Protein AF-A0A368FLI1-F1 (afdb_monomer_lite)

Sequence (87 aa):
MLFIKTQNSKFYPCYQGGQFIHVEKRVYGVGTVRTRIVCPSCTELCGKLFCAPEKIVTERIGDPTRNKSHSPIFIAISISVLMYHAL

Secondary structure (DSSP, 8-state):
-EEE--TTS--EEE-STT-EEEEEEEETTTEEEEEEEEPPPHHHHH-GGGPPPP----S-EESPP------THHHHHHHHHHHHH--

Structure (mmCIF, N/CA/C/O backbone):
data_AF-A0A368FLI1-F1
#
_entry.id   AF-A0A368FLI1-F1
#
loop_
_atom_site.group_PDB
_atom_site.id
_atom_site.type_symbol
_atom_site.label_atom_id
_atom_site.label_alt_id
_atom_site.label_comp_id
_atom_site.label_asym_id
_atom_site.label_entity_id
_atom_site.label_seq_id
_atom_site.pdbx_PDB_ins_code
_atom_site.Cartn_x
_atom_site.Cartn_y
_atom_site.Cartn_z
_atom_site.occupancy
_atom_site.B_iso_or_equiv
_atom_site.auth_seq_id
_atom_site.auth_comp_id
_atom_site.auth_asym_id
_atom_site.auth_atom_id
_atom_site.pdbx_PDB_model_num
ATOM 1 N N . MET A 1 1 ? -1.407 -1.401 15.286 1.00 80.75 1 MET A N 1
ATOM 2 C CA . MET A 1 1 ? -1.105 -0.599 14.067 1.00 80.75 1 MET A CA 1
ATOM 3 C C . MET A 1 1 ? -0.520 -1.536 13.025 1.00 80.75 1 MET A C 1
ATOM 5 O O . MET A 1 1 ? 0.336 -2.332 13.392 1.00 80.75 1 MET A O 1
ATOM 9 N N . LEU A 1 2 ? -0.992 -1.486 11.776 1.00 92.25 2 LEU A N 1
ATOM 10 C CA . LEU A 1 2 ? -0.574 -2.428 10.737 1.00 92.25 2 LEU A CA 1
ATOM 11 C C . LEU A 1 2 ? 0.596 -1.869 9.920 1.00 92.25 2 LEU A C 1
ATOM 13 O O . LEU A 1 2 ? 0.562 -0.727 9.463 1.00 92.25 2 LEU A O 1
ATOM 17 N N . PHE A 1 3 ? 1.610 -2.702 9.701 1.00 94.50 3 PHE A N 1
ATOM 18 C CA . PHE A 1 3 ? 2.719 -2.415 8.799 1.00 94.50 3 PHE A CA 1
ATOM 19 C C . PHE A 1 3 ? 2.829 -3.528 7.770 1.00 94.50 3 PHE A C 1
ATOM 21 O O . PHE A 1 3 ? 2.758 -4.707 8.114 1.00 94.50 3 PHE A O 1
ATOM 28 N N . ILE A 1 4 ? 3.043 -3.150 6.514 1.00 93.19 4 ILE A N 1
ATOM 29 C CA . ILE A 1 4 ? 3.202 -4.097 5.414 1.00 93.19 4 ILE A CA 1
ATOM 30 C C . ILE A 1 4 ? 4.550 -3.892 4.735 1.00 93.19 4 ILE A C 1
ATOM 32 O O . ILE A 1 4 ? 5.092 -2.788 4.708 1.00 93.19 4 ILE A O 1
ATOM 36 N N . LYS A 1 5 ? 5.099 -4.955 4.156 1.00 92.56 5 LYS A N 1
ATOM 37 C CA . LYS A 1 5 ? 6.262 -4.870 3.274 1.00 92.56 5 LYS A CA 1
ATOM 38 C C . LYS A 1 5 ? 6.110 -5.852 2.131 1.00 92.56 5 LYS A C 1
ATOM 40 O O . LYS A 1 5 ? 5.501 -6.907 2.282 1.00 92.56 5 LYS A O 1
ATOM 45 N N . THR A 1 6 ? 6.716 -5.514 1.006 1.00 87.62 6 THR A N 1
ATOM 46 C CA . THR A 1 6 ? 6.932 -6.467 -0.080 1.00 87.62 6 THR A CA 1
ATOM 47 C C . THR A 1 6 ? 8.294 -7.127 0.089 1.00 87.62 6 THR A C 1
ATOM 49 O O . THR A 1 6 ? 9.120 -6.704 0.904 1.00 87.62 6 THR A O 1
ATOM 52 N N . GLN A 1 7 ? 8.546 -8.187 -0.674 1.00 86.62 7 GLN A N 1
ATOM 53 C CA . GLN A 1 7 ? 9.847 -8.844 -0.655 1.00 86.62 7 GLN A CA 1
ATOM 54 C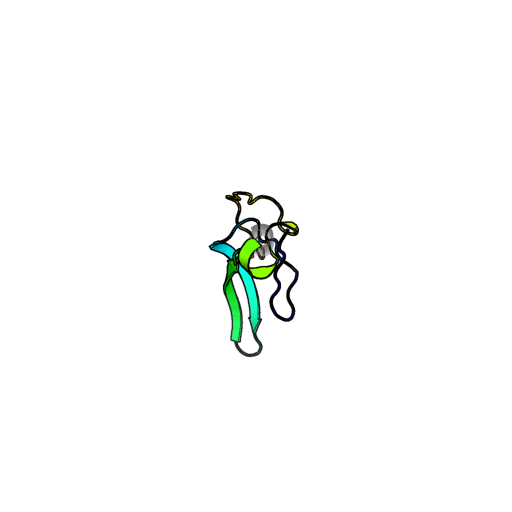 C . GLN A 1 7 ? 10.956 -7.839 -1.003 1.00 86.62 7 GLN A C 1
ATOM 56 O O . GLN A 1 7 ? 10.911 -7.202 -2.063 1.00 86.62 7 GLN A O 1
ATOM 61 N N . ASN A 1 8 ? 11.958 -7.761 -0.125 1.00 84.75 8 ASN A N 1
ATOM 62 C CA . ASN A 1 8 ? 13.122 -6.880 -0.229 1.00 84.75 8 ASN A CA 1
ATOM 63 C C . ASN A 1 8 ? 12.780 -5.377 -0.245 1.00 84.75 8 ASN A C 1
ATOM 65 O O . ASN A 1 8 ? 13.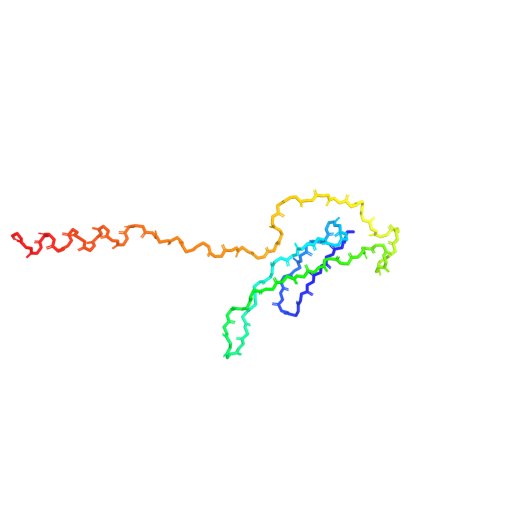485 -4.595 -0.878 1.00 84.75 8 ASN A O 1
ATOM 69 N N . SER A 1 9 ? 11.714 -4.963 0.450 1.00 86.12 9 SER A N 1
ATOM 70 C CA . SER A 1 9 ? 11.410 -3.549 0.710 1.00 86.12 9 SER A CA 1
ATOM 71 C C . SER A 1 9 ? 11.453 -3.223 2.204 1.00 86.12 9 SER A C 1
ATOM 73 O O . SER A 1 9 ? 11.439 -4.110 3.061 1.00 86.12 9 SER A O 1
ATOM 75 N N . LYS A 1 10 ? 11.436 -1.926 2.520 1.00 91.75 10 LYS A N 1
ATOM 76 C CA . LYS A 1 10 ? 11.146 -1.444 3.876 1.00 91.75 10 LYS A CA 1
ATOM 77 C C . LYS A 1 10 ? 9.693 -1.746 4.267 1.00 91.75 10 LYS A C 1
ATOM 79 O O . LYS A 1 10 ? 8.872 -2.099 3.416 1.00 91.75 10 LYS A O 1
ATOM 84 N N . PHE A 1 11 ? 9.396 -1.600 5.555 1.00 95.31 11 PHE A N 1
ATOM 85 C CA . PHE A 1 11 ? 8.025 -1.587 6.054 1.00 95.31 11 PHE A CA 1
ATOM 86 C C . PHE A 1 11 ? 7.366 -0.234 5.779 1.00 95.31 11 PHE A C 1
ATOM 88 O O . PHE A 1 11 ? 7.992 0.816 5.924 1.00 95.31 11 PHE A O 1
ATOM 95 N N . TYR A 1 12 ? 6.092 -0.276 5.409 1.00 95.31 12 TYR A N 1
ATOM 96 C CA . TYR A 1 12 ? 5.246 0.883 5.168 1.00 95.31 12 TYR A CA 1
ATOM 97 C C . TYR A 1 12 ? 4.053 0.849 6.131 1.00 95.31 12 TYR A C 1
ATOM 99 O O . TYR A 1 12 ? 3.491 -0.228 6.361 1.00 95.31 12 TYR A O 1
ATOM 107 N N . PRO A 1 13 ? 3.655 1.999 6.697 1.00 95.00 13 PRO A N 1
ATOM 108 C CA . PRO A 1 13 ? 2.509 2.069 7.592 1.00 95.00 13 PRO A CA 1
ATOM 109 C C . PRO A 1 13 ? 1.187 2.007 6.814 1.00 95.00 13 PRO A C 1
ATOM 111 O O . PRO A 1 13 ? 0.996 2.726 5.828 1.00 95.00 13 PRO A O 1
ATOM 114 N N . CYS A 1 14 ? 0.255 1.196 7.312 1.00 94.94 14 CYS A N 1
ATOM 115 C CA . CYS A 1 14 ? -1.151 1.222 6.925 1.00 94.94 14 CYS A CA 1
ATOM 116 C C . CYS A 1 14 ? -1.964 1.876 8.044 1.00 94.94 14 CYS A C 1
ATOM 118 O O . CYS A 1 14 ? -2.108 1.312 9.131 1.00 94.94 14 CYS A O 1
ATOM 120 N N . TYR A 1 15 ? -2.470 3.078 7.775 1.00 94.69 15 TYR A N 1
ATOM 121 C CA . TYR A 1 15 ? -3.253 3.868 8.721 1.00 94.69 15 TYR A CA 1
ATOM 122 C C . TYR A 1 15 ? -4.748 3.556 8.657 1.00 94.69 15 TYR A C 1
ATOM 124 O O . TYR A 1 15 ? -5.430 3.717 9.663 1.00 94.69 15 TYR A O 1
ATOM 132 N N . GLN A 1 16 ? -5.246 3.104 7.506 1.00 94.00 16 GLN A N 1
ATOM 133 C CA . GLN A 1 16 ? -6.641 2.705 7.306 1.00 94.00 16 GLN A CA 1
ATOM 134 C C . GLN A 1 16 ? -6.769 1.696 6.159 1.00 94.00 16 GLN A C 1
ATOM 136 O O . GLN A 1 16 ? -5.901 1.638 5.274 1.00 94.00 16 GLN A O 1
ATOM 141 N N .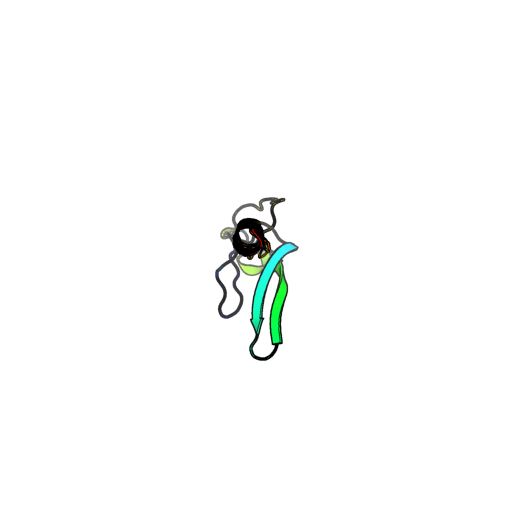 GLY A 1 17 ? -7.856 0.921 6.162 1.00 94.25 17 GLY A N 1
ATOM 142 C CA . GLY A 1 17 ? -8.207 0.059 5.032 1.00 94.25 17 GLY A CA 1
ATOM 143 C C . GLY A 1 17 ? -8.371 0.859 3.732 1.00 94.25 17 GLY A C 1
ATOM 144 O O . GLY A 1 17 ? -8.833 1.998 3.734 1.00 94.25 17 GLY A O 1
ATOM 145 N N . GLY A 1 18 ? -7.937 0.292 2.605 1.00 94.12 18 GLY A N 1
ATOM 146 C CA . GLY A 1 18 ? -8.038 0.926 1.285 1.00 94.12 18 GLY A CA 1
ATOM 147 C C . GLY A 1 18 ? -6.985 2.003 0.985 1.00 94.12 18 GLY A C 1
ATOM 148 O O . GLY A 1 18 ? -6.893 2.456 -0.154 1.00 94.12 18 GLY A O 1
ATOM 149 N N . GLN A 1 19 ? -6.152 2.399 1.955 1.00 94.75 19 GLN A N 1
ATOM 150 C CA . GLN A 1 19 ? -5.060 3.355 1.729 1.00 94.75 19 GLN A CA 1
ATOM 151 C C . GLN A 1 19 ? -4.087 2.851 0.649 1.00 94.75 19 GLN A C 1
ATOM 153 O O . GLN A 1 19 ? -3.629 1.710 0.696 1.00 94.75 19 GLN A O 1
ATOM 158 N N . PHE A 1 20 ? -3.692 3.725 -0.281 1.00 95.56 20 PHE A N 1
ATOM 159 C CA . PHE A 1 20 ? -2.655 3.410 -1.264 1.00 95.56 20 PHE A CA 1
ATOM 160 C C . PHE A 1 20 ? -1.246 3.695 -0.735 1.00 95.56 20 PHE A C 1
ATOM 162 O O . PHE A 1 20 ? -0.941 4.804 -0.294 1.00 95.56 20 PHE A O 1
ATOM 169 N N . ILE A 1 21 ? -0.355 2.716 -0.877 1.00 95.50 21 ILE A N 1
ATOM 170 C CA . ILE A 1 21 ? 1.087 2.866 -0.658 1.00 95.50 21 ILE A CA 1
ATOM 171 C C . ILE A 1 21 ? 1.790 2.778 -2.009 1.00 95.50 21 ILE A C 1
ATOM 173 O O . ILE A 1 21 ? 1.658 1.788 -2.726 1.00 95.50 21 ILE A O 1
ATOM 177 N N . HIS A 1 22 ? 2.553 3.807 -2.359 1.00 94.88 22 HIS A N 1
ATOM 178 C CA . HIS A 1 22 ? 3.281 3.873 -3.622 1.00 94.88 22 HIS A CA 1
ATOM 179 C C . HIS A 1 22 ? 4.665 3.246 -3.472 1.00 94.88 22 HIS A C 1
ATOM 181 O O . HIS A 1 22 ? 5.468 3.733 -2.686 1.00 94.88 22 HIS A O 1
ATOM 187 N N . VAL A 1 23 ? 4.973 2.199 -4.231 1.00 93.31 23 VAL A N 1
ATOM 188 C CA . VAL A 1 23 ? 6.251 1.483 -4.113 1.00 93.31 23 VAL A CA 1
ATOM 189 C C . VAL A 1 23 ? 6.998 1.519 -5.439 1.00 93.31 23 VAL A C 1
ATOM 191 O O . VAL A 1 23 ? 6.406 1.325 -6.506 1.00 93.31 23 VAL A O 1
ATOM 194 N N . GLU A 1 24 ? 8.303 1.760 -5.371 1.00 91.94 24 GLU A N 1
ATOM 195 C CA . GLU A 1 24 ? 9.222 1.627 -6.495 1.00 91.94 24 GLU A CA 1
ATOM 196 C C . GLU A 1 24 ? 10.122 0.406 -6.270 1.00 91.94 24 GLU A C 1
ATOM 198 O O . GLU A 1 24 ? 10.827 0.306 -5.266 1.00 91.94 24 GLU A O 1
ATOM 203 N N . LYS A 1 25 ? 10.131 -0.534 -7.219 1.00 88.88 25 LYS A N 1
ATOM 204 C CA . LYS A 1 25 ? 10.990 -1.723 -7.150 1.00 88.88 25 LYS A CA 1
ATOM 205 C C . LYS A 1 25 ? 11.868 -1.823 -8.384 1.00 88.88 25 LYS A C 1
ATOM 207 O O . LYS A 1 25 ? 11.400 -1.674 -9.510 1.00 88.88 25 LYS A O 1
ATOM 212 N N . ARG A 1 26 ? 13.152 -2.113 -8.173 1.00 88.56 26 ARG A N 1
ATOM 213 C CA . ARG A 1 26 ? 14.064 -2.486 -9.257 1.00 88.56 26 ARG A CA 1
ATOM 214 C C . ARG A 1 26 ? 13.883 -3.964 -9.566 1.00 88.56 26 ARG A C 1
ATOM 216 O O . ARG A 1 26 ? 14.119 -4.809 -8.707 1.00 88.56 26 ARG A O 1
ATOM 223 N N . VAL A 1 27 ? 13.449 -4.249 -10.784 1.00 89.19 27 VAL A N 1
ATOM 224 C CA . VAL A 1 27 ? 13.277 -5.602 -11.307 1.00 89.19 27 VAL A CA 1
ATOM 225 C C . VAL A 1 27 ? 14.399 -5.858 -12.307 1.00 89.19 27 VAL A C 1
ATOM 227 O O . VAL A 1 27 ? 14.612 -5.070 -13.232 1.00 89.19 27 VAL A O 1
ATOM 230 N N . TYR A 1 28 ? 15.150 -6.938 -12.087 1.00 91.00 28 TYR A N 1
ATOM 231 C CA . TYR A 1 28 ? 16.265 -7.320 -12.949 1.00 91.00 28 TYR A CA 1
ATOM 232 C C . TYR A 1 28 ? 15.785 -7.529 -14.393 1.00 91.00 28 TYR A C 1
ATOM 234 O O . TYR A 1 28 ? 14.735 -8.124 -14.612 1.00 91.00 28 TYR A O 1
ATOM 242 N N . GLY A 1 29 ? 16.521 -6.985 -15.365 1.00 94.12 29 GLY A N 1
ATOM 243 C CA . GLY A 1 29 ? 16.166 -7.040 -16.790 1.00 94.12 29 GLY A CA 1
ATOM 244 C C . GLY A 1 29 ? 15.018 -6.119 -17.234 1.00 94.12 29 GLY A C 1
ATOM 245 O O . GLY A 1 29 ? 14.820 -5.958 -18.430 1.00 94.12 29 GLY A O 1
ATOM 246 N N . VAL A 1 30 ? 14.291 -5.481 -16.307 1.00 92.19 30 VAL A N 1
ATOM 247 C CA . VAL A 1 30 ? 13.142 -4.604 -16.625 1.00 92.19 30 VAL A CA 1
ATOM 248 C C . VAL A 1 30 ? 13.426 -3.142 -16.279 1.00 92.19 30 VAL A C 1
ATOM 250 O O . VAL A 1 30 ? 13.069 -2.238 -17.028 1.00 92.19 30 VAL A O 1
ATOM 253 N N . GLY A 1 31 ? 14.077 -2.884 -15.143 1.00 90.19 31 GLY A N 1
ATOM 254 C CA . GLY A 1 31 ? 14.328 -1.532 -14.645 1.00 90.19 31 GLY A CA 1
ATOM 255 C C . GLY A 1 31 ? 13.471 -1.184 -13.428 1.00 90.19 31 GLY A C 1
ATOM 256 O O . GLY A 1 31 ? 13.213 -2.030 -12.574 1.00 90.19 31 GLY A O 1
ATOM 257 N N . THR A 1 32 ? 13.090 0.089 -13.288 1.00 90.69 32 THR A N 1
ATOM 258 C CA . THR A 1 32 ? 12.319 0.561 -12.122 1.00 90.69 32 THR A CA 1
ATOM 259 C C . THR A 1 32 ? 10.826 0.478 -12.409 1.00 90.69 32 THR A C 1
ATOM 261 O O . THR A 1 32 ? 10.318 1.198 -13.265 1.00 90.69 32 THR A O 1
ATOM 264 N N . VAL A 1 33 ? 10.121 -0.371 -11.664 1.00 90.25 33 VAL A N 1
ATOM 265 C CA . VAL A 1 33 ? 8.668 -0.538 -11.739 1.00 90.25 33 VAL A CA 1
ATOM 266 C C . VAL A 1 33 ? 8.014 0.260 -10.619 1.00 90.25 33 VAL A C 1
ATOM 268 O O . VAL A 1 33 ? 8.427 0.177 -9.461 1.00 90.25 33 VAL A O 1
ATOM 271 N N . ARG A 1 34 ? 6.974 1.020 -10.967 1.00 92.19 34 ARG A N 1
ATOM 272 C CA . ARG A 1 34 ? 6.136 1.760 -10.019 1.00 92.19 34 ARG A CA 1
ATOM 273 C C . ARG A 1 34 ? 4.831 1.013 -9.829 1.00 92.19 34 ARG A C 1
ATOM 275 O O . ARG A 1 34 ? 4.133 0.751 -10.802 1.00 92.19 34 ARG A O 1
ATOM 282 N N . THR A 1 35 ? 4.497 0.703 -8.587 1.00 92.00 35 THR A N 1
ATOM 283 C CA . THR A 1 35 ? 3.259 0.004 -8.245 1.00 92.00 35 THR A CA 1
ATOM 284 C C . THR A 1 35 ? 2.577 0.651 -7.045 1.00 92.00 35 THR A C 1
ATOM 286 O O . THR A 1 35 ? 3.147 1.512 -6.366 1.00 92.00 35 THR A O 1
ATOM 289 N N . ARG A 1 36 ? 1.329 0.259 -6.801 1.00 94.19 36 ARG A N 1
ATOM 290 C CA . ARG A 1 36 ? 0.560 0.649 -5.623 1.00 94.19 36 ARG A CA 1
ATOM 291 C C . ARG A 1 36 ? 0.128 -0.600 -4.879 1.00 94.19 36 ARG A C 1
ATOM 293 O O . ARG A 1 36 ? -0.365 -1.545 -5.485 1.00 94.19 36 ARG A O 1
ATOM 300 N N . ILE A 1 37 ? 0.288 -0.571 -3.567 1.00 94.81 37 ILE A N 1
ATOM 301 C CA . ILE A 1 37 ? -0.284 -1.563 -2.665 1.00 94.81 37 ILE A CA 1
ATOM 302 C C . ILE A 1 37 ? -1.529 -0.949 -2.043 1.00 94.81 37 ILE A C 1
ATOM 304 O O . ILE A 1 37 ? -1.516 0.226 -1.676 1.00 94.81 37 ILE A O 1
ATOM 308 N N . VAL A 1 38 ? -2.587 -1.742 -1.927 1.00 95.69 38 VAL A N 1
ATOM 309 C CA . VAL A 1 38 ? -3.796 -1.365 -1.196 1.00 95.69 38 VAL A CA 1
ATOM 310 C C . VAL A 1 38 ? -3.681 -1.922 0.216 1.00 95.69 38 VAL A C 1
ATOM 312 O O . VAL A 1 38 ? -3.490 -3.126 0.388 1.00 95.69 38 VAL A O 1
ATOM 315 N N . CYS A 1 39 ? -3.754 -1.054 1.222 1.00 94.94 39 CYS A N 1
ATOM 316 C CA . CYS A 1 39 ? -3.748 -1.476 2.615 1.00 94.94 39 CYS A CA 1
ATOM 317 C C . CYS A 1 39 ? -4.994 -2.319 2.918 1.00 94.94 39 CYS A C 1
ATOM 319 O O . CYS A 1 39 ? -6.110 -1.873 2.638 1.00 94.94 39 CYS A O 1
ATOM 321 N N . PRO A 1 40 ? -4.829 -3.512 3.507 1.00 94.94 40 PRO A N 1
ATOM 322 C CA . PRO A 1 40 ? -5.956 -4.319 3.952 1.00 94.94 40 PRO A CA 1
ATOM 323 C C . PRO A 1 40 ? -6.552 -3.755 5.249 1.00 94.94 40 PRO A C 1
ATOM 325 O O . PRO A 1 40 ? -5.943 -2.915 5.921 1.00 94.94 40 PRO A O 1
ATOM 328 N N . SER A 1 41 ? -7.728 -4.251 5.632 1.00 94.00 41 SER A N 1
ATOM 329 C CA . SER A 1 41 ? -8.300 -3.971 6.949 1.00 94.00 41 SER A CA 1
ATOM 330 C C . SER A 1 41 ? -7.426 -4.583 8.047 1.00 94.00 41 SER A C 1
ATOM 332 O O . SER A 1 41 ? -7.194 -5.793 8.080 1.00 94.00 41 SER A O 1
ATOM 334 N N . CYS A 1 42 ? -6.953 -3.753 8.984 1.00 94.56 42 CYS A N 1
ATOM 335 C CA . CYS A 1 42 ? -6.212 -4.244 10.150 1.00 94.56 42 CYS A CA 1
ATOM 336 C C . CYS A 1 42 ? -7.075 -5.200 10.981 1.00 94.56 42 CYS A C 1
ATOM 338 O O . CYS A 1 42 ? -6.588 -6.227 11.449 1.00 94.56 42 CYS A O 1
ATOM 340 N N . THR A 1 43 ? -8.360 -4.876 11.145 1.00 94.06 43 THR A N 1
ATOM 341 C CA . THR A 1 43 ? -9.266 -5.643 12.007 1.00 94.06 43 THR A CA 1
ATOM 342 C C . THR A 1 43 ? -9.523 -7.039 11.447 1.00 94.06 43 THR A C 1
ATOM 344 O O . THR A 1 43 ? -9.611 -7.982 12.226 1.00 94.06 43 THR A O 1
ATOM 347 N N . GLU A 1 44 ? -9.578 -7.187 10.122 1.00 93.12 44 GLU A N 1
ATOM 348 C CA . GLU A 1 44 ? -9.732 -8.493 9.468 1.00 93.12 44 GLU A CA 1
ATOM 349 C C . GLU A 1 44 ? -8.482 -9.370 9.611 1.00 93.12 44 GLU A C 1
ATOM 351 O O . GLU A 1 44 ? -8.604 -10.577 9.793 1.00 93.12 44 GLU A O 1
ATOM 356 N N . LEU A 1 45 ? -7.281 -8.780 9.560 1.00 93.25 45 LEU A N 1
ATOM 357 C CA . LEU A 1 45 ? -6.025 -9.539 9.608 1.00 93.25 45 LEU A CA 1
ATOM 358 C C . LEU A 1 45 ? -5.517 -9.824 11.022 1.00 93.25 45 LEU A C 1
ATOM 360 O O . LEU A 1 45 ? -4.981 -10.896 11.285 1.00 93.25 45 LEU A O 1
ATOM 364 N N . CYS A 1 46 ? -5.611 -8.841 11.913 1.00 91.69 46 CYS A N 1
ATOM 365 C CA . CYS A 1 46 ? -4.997 -8.891 13.239 1.00 91.69 46 CYS A CA 1
ATOM 366 C C . CYS A 1 46 ? -6.028 -8.958 14.369 1.00 91.69 46 CYS A C 1
ATOM 368 O O . CYS A 1 46 ? -5.655 -9.240 15.502 1.00 91.69 46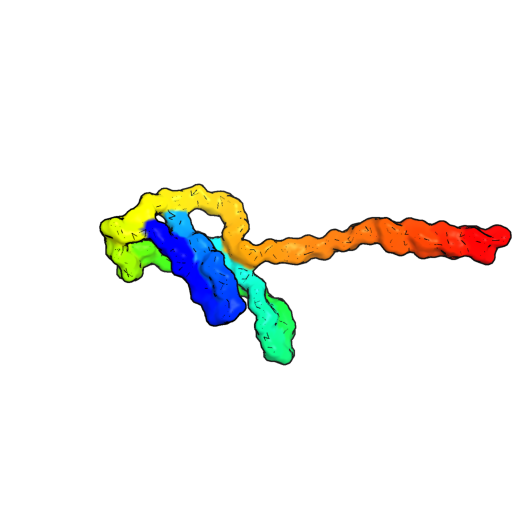 CYS A O 1
ATOM 370 N N . GLY A 1 47 ? -7.308 -8.694 14.089 1.00 91.75 47 GLY A N 1
ATOM 371 C CA . GLY A 1 47 ? -8.350 -8.572 15.104 1.00 91.75 47 GLY A CA 1
ATOM 372 C C . GLY A 1 47 ? -8.386 -7.192 15.772 1.00 91.75 47 GLY A C 1
ATOM 373 O O . GLY A 1 47 ? -7.377 -6.500 15.921 1.00 91.75 47 GLY A O 1
ATOM 374 N N . LYS A 1 48 ? -9.583 -6.791 16.218 1.00 91.44 48 LYS A N 1
ATOM 375 C CA . LYS A 1 48 ? -9.868 -5.431 16.716 1.00 91.44 48 LYS A CA 1
ATOM 376 C C . LYS A 1 48 ? -8.989 -5.007 17.901 1.00 91.44 48 LYS A C 1
ATOM 378 O O . LYS A 1 48 ? -8.614 -3.844 17.983 1.00 91.44 48 LYS A O 1
ATOM 383 N N . LEU A 1 49 ? -8.638 -5.939 18.791 1.00 93.25 49 LEU A N 1
ATOM 384 C CA . LEU A 1 49 ? -7.852 -5.668 20.006 1.00 93.25 49 LEU A CA 1
ATOM 385 C C . LEU A 1 49 ? -6.396 -5.261 19.725 1.00 93.25 49 LEU A C 1
ATOM 387 O O . LEU A 1 49 ? -5.776 -4.606 20.557 1.00 93.25 49 LEU A O 1
ATOM 391 N N . PHE A 1 50 ? -5.855 -5.624 18.560 1.00 90.75 50 PHE A N 1
ATOM 392 C CA . PHE A 1 50 ? -4.458 -5.365 18.188 1.00 90.75 50 PHE A CA 1
ATOM 393 C C . PHE A 1 50 ? -4.313 -4.199 17.195 1.00 90.75 50 PHE A C 1
ATOM 395 O O . PHE A 1 50 ? -3.204 -3.808 16.797 1.00 90.75 50 PHE A O 1
ATOM 402 N N . CYS A 1 51 ? -5.437 -3.611 16.791 1.00 91.12 51 CYS A N 1
ATOM 403 C CA . CYS A 1 51 ? -5.474 -2.509 15.850 1.00 91.12 51 CYS A CA 1
ATOM 404 C C . CYS A 1 51 ? -5.532 -1.170 16.573 1.00 91.12 51 CYS A C 1
ATOM 406 O O . CYS A 1 51 ? -6.277 -0.972 17.526 1.00 91.12 51 CYS A O 1
ATOM 408 N N . ALA A 1 52 ? -4.720 -0.234 16.082 1.00 90.94 52 ALA A N 1
ATOM 409 C CA . ALA A 1 52 ? -4.881 1.160 16.461 1.00 90.94 52 ALA A CA 1
ATOM 410 C C . ALA A 1 52 ? -6.096 1.727 15.703 1.00 90.94 52 ALA A C 1
ATOM 412 O O . ALA A 1 52 ? -6.429 1.184 14.643 1.00 90.94 52 ALA A O 1
ATOM 413 N N . PRO A 1 53 ? -6.729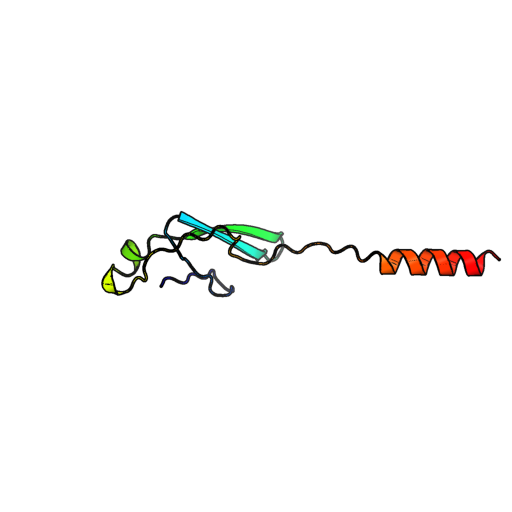 2.801 16.201 1.00 91.00 53 PRO A N 1
ATOM 414 C CA . PRO A 1 53 ? -7.771 3.505 15.463 1.00 91.00 53 PRO A CA 1
ATOM 415 C C . PRO A 1 53 ? -7.294 3.913 14.068 1.00 91.00 53 PRO A C 1
ATOM 417 O O . PRO A 1 53 ? -6.124 4.265 13.886 1.00 91.00 53 PRO A O 1
ATOM 420 N N . GLU A 1 54 ? -8.203 3.870 13.095 1.00 91.06 54 GLU A N 1
ATOM 421 C CA . GLU A 1 54 ? -7.887 4.304 11.739 1.00 91.06 54 GLU A CA 1
ATOM 422 C C . GLU A 1 54 ? -7.570 5.801 11.704 1.00 91.06 54 GLU A C 1
ATOM 424 O O . GLU A 1 54 ? -8.183 6.607 12.408 1.00 91.06 54 GLU A O 1
ATOM 429 N N . LYS A 1 55 ? -6.595 6.174 10.873 1.00 91.88 55 LYS A N 1
ATOM 430 C CA . LYS A 1 55 ? -6.191 7.566 10.668 1.00 91.88 55 LYS A CA 1
ATOM 431 C C . LYS A 1 55 ? -6.257 7.910 9.186 1.00 91.88 55 LYS A C 1
ATOM 433 O O . LYS A 1 55 ? -5.578 7.294 8.366 1.00 91.88 55 LYS A O 1
ATOM 438 N N . ILE A 1 56 ? -7.007 8.960 8.864 1.00 88.56 56 ILE A N 1
ATOM 439 C CA . ILE A 1 56 ? -7.047 9.515 7.512 1.00 88.56 56 ILE A CA 1
ATOM 440 C C . ILE A 1 56 ? -5.745 10.278 7.272 1.00 88.56 56 ILE A C 1
ATOM 442 O O . ILE A 1 56 ? -5.390 11.188 8.025 1.00 88.56 56 ILE A O 1
ATOM 446 N N . VAL A 1 57 ? -5.030 9.900 6.216 1.00 90.31 57 VAL A N 1
ATOM 447 C CA . VAL A 1 57 ? -3.810 10.576 5.773 1.00 90.31 57 VAL A CA 1
ATOM 448 C C . VAL A 1 57 ? -4.005 11.034 4.337 1.00 90.31 57 VAL A C 1
ATOM 450 O O . VAL A 1 57 ? -4.306 10.230 3.458 1.00 90.31 57 VAL A O 1
ATOM 453 N N . THR A 1 58 ? -3.854 12.336 4.109 1.00 89.12 58 THR A N 1
ATOM 454 C CA . THR A 1 58 ? -3.959 12.964 2.783 1.00 89.12 58 THR A CA 1
ATOM 455 C C . THR A 1 58 ? -2.630 12.953 2.031 1.00 89.12 58 THR A C 1
ATOM 457 O O . THR A 1 58 ? -2.602 13.055 0.806 1.00 89.12 58 THR A O 1
ATOM 460 N N . GLU A 1 59 ? -1.521 12.810 2.755 1.00 91.06 59 GLU A N 1
ATOM 461 C CA . GLU A 1 59 ? -0.182 12.745 2.185 1.00 91.06 59 GLU A CA 1
ATOM 462 C C . GLU A 1 59 ? 0.070 11.430 1.439 1.00 91.06 59 GLU A C 1
ATOM 464 O O . GLU A 1 59 ? -0.431 10.356 1.784 1.00 91.06 59 GLU A O 1
ATOM 469 N N . ARG A 1 60 ? 0.922 11.503 0.411 1.00 91.81 60 ARG A N 1
ATOM 470 C CA . ARG A 1 60 ? 1.354 10.328 -0.345 1.00 91.81 60 ARG A CA 1
ATOM 471 C C . ARG A 1 60 ? 2.267 9.457 0.518 1.00 91.81 60 ARG A C 1
ATOM 473 O O . ARG A 1 60 ? 3.428 9.790 0.732 1.00 91.81 60 ARG A O 1
ATOM 480 N N . ILE A 1 61 ? 1.780 8.282 0.903 1.00 94.31 61 ILE A N 1
ATOM 481 C CA . ILE A 1 61 ? 2.591 7.267 1.582 1.00 94.31 61 ILE A CA 1
ATOM 482 C C . ILE A 1 61 ? 3.312 6.390 0.559 1.00 94.31 61 ILE A C 1
ATOM 484 O O . ILE A 1 61 ? 2.719 5.963 -0.440 1.00 94.31 61 ILE A O 1
ATOM 488 N N . GLY A 1 62 ? 4.593 6.106 0.806 1.00 93.44 62 GLY A N 1
ATOM 489 C CA . GLY A 1 62 ? 5.379 5.225 -0.047 1.00 93.44 62 GLY A CA 1
ATOM 490 C C . GLY A 1 62 ? 6.837 5.631 -0.225 1.00 93.44 62 GLY A C 1
ATOM 491 O O . GLY A 1 62 ? 7.444 6.288 0.621 1.00 93.44 62 GLY A O 1
ATOM 492 N N . ASP A 1 63 ? 7.407 5.196 -1.339 1.00 92.88 63 ASP A N 1
ATOM 493 C CA . ASP A 1 63 ? 8.725 5.608 -1.788 1.00 92.88 63 ASP A CA 1
ATOM 494 C C . ASP A 1 63 ? 8.688 7.025 -2.370 1.00 92.88 63 ASP A C 1
ATOM 496 O O . ASP A 1 63 ? 7.700 7.415 -3.011 1.00 92.88 63 ASP A O 1
ATOM 500 N N . PRO A 1 64 ? 9.754 7.814 -2.142 1.00 86.50 64 PRO A N 1
ATOM 501 C CA . PRO A 1 64 ? 9.837 9.162 -2.671 1.00 86.50 64 PRO A CA 1
ATOM 502 C C . PRO A 1 64 ? 9.823 9.112 -4.196 1.00 86.50 64 PRO A C 1
ATOM 504 O O . PRO A 1 64 ? 10.562 8.347 -4.817 1.00 86.50 64 PRO A O 1
ATOM 507 N N . THR A 1 65 ? 9.016 9.966 -4.823 1.00 80.38 65 THR A N 1
ATOM 508 C CA . THR A 1 65 ? 9.135 10.177 -6.263 1.00 80.38 65 THR A CA 1
ATOM 509 C C . THR A 1 65 ? 10.470 10.853 -6.523 1.00 80.38 65 THR A C 1
ATOM 511 O O . THR A 1 65 ? 10.727 11.942 -6.011 1.00 80.38 65 THR A O 1
ATOM 514 N N . ARG A 1 66 ? 11.340 10.214 -7.309 1.00 69.31 66 ARG A N 1
ATOM 515 C CA . ARG A 1 66 ? 12.595 10.830 -7.743 1.00 69.31 66 ARG A CA 1
ATOM 516 C C . ARG A 1 66 ? 12.264 12.076 -8.569 1.00 69.31 66 ARG A C 1
ATOM 518 O O . ARG A 1 66 ? 11.994 11.972 -9.764 1.00 69.31 66 ARG A O 1
ATOM 525 N N . ASN A 1 67 ? 12.274 13.246 -7.938 1.00 58.41 67 ASN A N 1
ATOM 526 C CA . ASN A 1 67 ? 12.262 14.514 -8.648 1.00 58.41 67 ASN A CA 1
ATOM 527 C C . ASN A 1 67 ? 13.590 14.570 -9.410 1.00 58.41 67 ASN A C 1
ATOM 529 O O . ASN A 1 67 ? 14.657 14.572 -8.792 1.00 58.41 67 ASN A O 1
ATOM 533 N N . LYS A 1 68 ? 13.556 14.546 -10.748 1.00 51.25 68 LYS A N 1
ATOM 534 C CA . LYS A 1 68 ? 14.728 14.932 -11.538 1.00 51.25 68 LYS A CA 1
ATOM 535 C C . LYS A 1 68 ? 14.948 16.418 -11.270 1.00 51.25 68 LYS A C 1
ATOM 537 O O . LYS A 1 68 ? 14.402 17.260 -11.972 1.00 51.25 68 LYS A O 1
ATOM 542 N N . SER A 1 69 ? 15.695 16.738 -10.219 1.00 49.19 69 SER A N 1
ATOM 543 C CA . SER A 1 69 ? 16.248 18.073 -10.056 1.00 49.19 69 SER A CA 1
ATOM 544 C C . SER A 1 69 ? 17.297 18.224 -11.150 1.00 49.19 69 SER A C 1
ATOM 546 O O . SER A 1 69 ? 18.424 17.745 -11.020 1.00 49.19 69 SER A O 1
ATOM 548 N N . HIS A 1 70 ? 16.895 18.785 -12.290 1.00 53.56 70 HIS A N 1
ATOM 549 C CA . HIS A 1 70 ? 17.849 19.346 -13.231 1.00 53.56 70 HIS A CA 1
ATOM 550 C C . HIS A 1 70 ? 18.482 20.531 -12.505 1.00 53.56 70 HIS A C 1
ATOM 552 O O . HIS A 1 70 ? 17.904 21.611 -12.471 1.00 53.56 70 HIS A O 1
ATOM 558 N N . SER A 1 71 ? 19.618 20.307 -11.839 1.00 50.28 71 SER A N 1
ATOM 559 C CA . SER A 1 71 ? 20.371 21.401 -11.234 1.00 50.28 71 SER A CA 1
ATOM 560 C C . SER A 1 71 ? 20.840 22.327 -12.364 1.00 50.28 71 SER A C 1
ATOM 562 O O . SER A 1 71 ? 21.625 21.879 -13.206 1.00 50.28 71 SER A O 1
ATOM 564 N N . PRO A 1 72 ? 20.390 23.596 -12.417 1.00 55.34 72 PRO A N 1
ATOM 565 C CA . PRO A 1 72 ? 20.788 24.534 -13.470 1.00 55.34 72 PR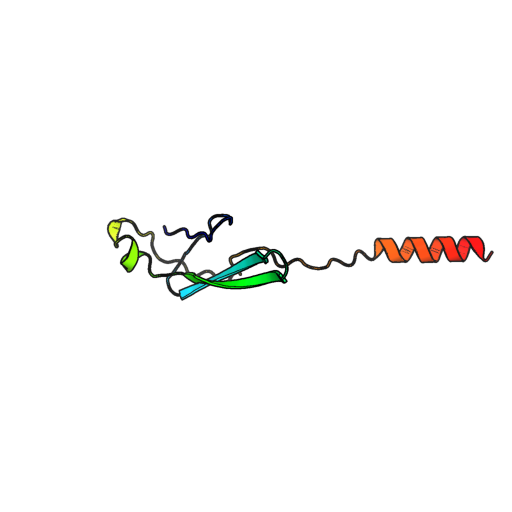O A CA 1
ATOM 566 C C . PRO A 1 72 ? 22.279 24.908 -13.393 1.00 55.34 72 PRO A C 1
ATOM 568 O O . PRO A 1 72 ? 22.818 25.505 -14.321 1.00 55.34 72 PRO A O 1
ATOM 571 N N . ILE A 1 73 ? 22.968 24.515 -12.315 1.00 56.59 73 ILE A N 1
ATOM 572 C CA . ILE A 1 73 ? 24.374 24.841 -12.050 1.00 56.59 73 ILE A CA 1
ATOM 573 C C . ILE A 1 73 ? 25.302 24.275 -13.139 1.00 56.59 73 ILE A C 1
ATOM 575 O O . ILE A 1 73 ? 26.264 24.932 -13.526 1.00 56.59 73 ILE A O 1
ATOM 579 N N . PHE A 1 74 ? 24.995 23.101 -13.702 1.00 53.69 74 PHE A N 1
ATOM 580 C CA . PHE A 1 74 ? 25.842 22.489 -14.737 1.00 53.69 74 PHE A CA 1
ATOM 581 C C . PHE A 1 74 ? 25.759 23.192 -16.103 1.00 53.69 74 PHE A C 1
ATOM 583 O O . PHE A 1 74 ? 26.709 23.124 -16.884 1.00 53.69 74 PHE A O 1
ATOM 590 N N . ILE A 1 75 ? 24.657 23.897 -16.388 1.00 56.56 75 ILE A N 1
ATOM 591 C CA . ILE A 1 75 ? 24.473 24.634 -17.650 1.00 56.56 75 ILE A CA 1
ATOM 592 C C . ILE A 1 75 ? 25.232 25.971 -17.603 1.00 56.56 75 ILE A C 1
ATOM 594 O O . ILE A 1 75 ? 25.806 26.399 -18.599 1.00 56.56 75 ILE A O 1
ATOM 598 N N . ALA A 1 76 ? 25.307 26.613 -16.433 1.00 56.53 76 ALA A N 1
ATOM 599 C CA . ALA A 1 76 ? 25.981 27.904 -16.289 1.00 56.53 76 ALA A CA 1
ATOM 600 C C . ALA A 1 76 ? 27.507 27.820 -16.499 1.00 56.53 76 ALA A C 1
ATOM 602 O O . ALA A 1 76 ? 28.089 28.713 -17.109 1.00 56.53 76 ALA A O 1
ATOM 603 N N . ILE A 1 77 ? 28.148 26.737 -16.042 1.00 59.62 77 ILE A N 1
ATOM 604 C CA . ILE A 1 77 ? 29.608 26.548 -16.152 1.00 59.62 77 ILE A CA 1
ATOM 605 C C . ILE A 1 77 ? 30.035 26.284 -17.603 1.00 59.62 77 ILE A C 1
ATOM 607 O O . ILE A 1 77 ? 31.097 26.719 -18.037 1.00 59.62 77 ILE A O 1
ATOM 611 N N . SER A 1 78 ? 29.208 25.584 -18.379 1.00 58.53 78 SER A N 1
ATOM 612 C CA . SER A 1 78 ? 29.528 25.274 -19.776 1.00 58.53 78 SER A CA 1
ATOM 613 C C . SER A 1 78 ? 29.443 26.517 -20.671 1.00 58.53 78 SER A C 1
ATOM 615 O O . SER A 1 78 ? 30.283 26.688 -21.552 1.00 58.53 78 SER A O 1
ATOM 617 N N . ILE A 1 79 ? 28.499 27.426 -20.403 1.00 60.38 79 ILE A N 1
ATOM 618 C CA . ILE A 1 79 ? 28.362 28.689 -21.145 1.00 60.38 79 ILE A CA 1
ATOM 619 C C . ILE A 1 79 ? 29.512 29.653 -20.828 1.00 60.38 79 ILE A C 1
ATOM 621 O O . ILE A 1 79 ? 30.047 30.281 -21.741 1.00 60.38 79 ILE A O 1
ATOM 625 N N . SER A 1 80 ? 29.934 29.758 -19.564 1.00 59.78 80 SER A N 1
ATOM 626 C CA . SER A 1 80 ? 31.042 30.646 -19.197 1.00 59.78 80 SER A CA 1
ATOM 627 C C . SER A 1 80 ? 32.370 30.184 -19.800 1.00 59.78 80 SER A C 1
ATOM 629 O O . SER A 1 80 ? 33.072 31.001 -20.388 1.00 59.78 80 SER A O 1
ATOM 631 N N . VAL A 1 81 ? 32.687 28.885 -19.765 1.00 61.78 81 VAL A N 1
ATOM 632 C CA . VAL A 1 81 ? 33.918 28.343 -20.380 1.00 61.78 81 VAL A CA 1
ATOM 633 C C . VAL A 1 81 ? 33.951 28.556 -21.901 1.00 61.78 81 VAL A C 1
ATOM 635 O O . VAL A 1 81 ? 35.000 28.899 -22.442 1.00 61.78 81 VAL A O 1
ATOM 638 N N . LEU A 1 82 ? 32.813 28.425 -22.593 1.00 59.50 82 LEU A N 1
ATOM 639 C CA . LEU A 1 82 ? 32.714 28.721 -24.030 1.00 59.50 82 LEU A CA 1
ATOM 640 C C . LEU A 1 82 ? 32.904 30.213 -24.343 1.00 59.50 82 LEU A C 1
ATOM 642 O O . LEU A 1 82 ? 33.529 30.541 -25.347 1.00 59.50 82 LEU A O 1
ATOM 646 N N . MET A 1 83 ? 32.414 31.112 -23.485 1.00 59.56 83 MET A N 1
ATOM 647 C CA . MET A 1 83 ? 32.623 32.556 -23.652 1.00 59.56 83 MET A CA 1
ATOM 648 C C . MET A 1 83 ? 34.076 32.972 -23.398 1.00 59.56 83 MET A C 1
ATOM 650 O O . MET A 1 83 ? 34.589 33.812 -24.127 1.00 59.56 83 MET A O 1
ATOM 654 N N . TYR A 1 84 ? 34.763 32.357 -22.428 1.00 63.28 84 TYR A N 1
ATOM 655 C CA . TYR A 1 84 ? 36.188 32.618 -22.177 1.00 63.28 84 TYR A CA 1
ATOM 656 C C . TYR A 1 84 ? 37.113 32.106 -23.289 1.00 63.28 84 TYR A C 1
ATOM 658 O O . TYR A 1 84 ? 38.188 32.660 -23.473 1.00 63.28 84 TYR A O 1
ATOM 666 N N . HIS A 1 85 ? 36.718 31.069 -24.032 1.00 56.75 85 HIS A N 1
ATOM 667 C CA . HIS A 1 85 ? 37.500 30.558 -25.164 1.00 56.75 85 HIS A CA 1
ATOM 668 C C . HIS A 1 85 ? 37.259 31.302 -26.487 1.00 56.75 85 HIS A C 1
ATOM 670 O O . HIS A 1 85 ? 38.009 31.086 -27.437 1.00 56.75 85 HIS A O 1
ATOM 676 N N . ALA A 1 86 ? 36.218 32.135 -26.568 1.00 54.38 86 ALA A N 1
ATOM 677 C CA . ALA A 1 86 ? 35.840 32.880 -27.771 1.00 54.38 86 ALA A CA 1
ATOM 678 C C . ALA A 1 86 ? 36.253 34.368 -27.736 1.00 54.38 86 ALA A C 1
ATOM 680 O O . ALA A 1 86 ? 35.874 35.113 -28.641 1.00 54.38 86 ALA A O 1
ATOM 681 N N . LEU A 1 87 ? 36.989 34.789 -26.701 1.00 53.09 87 LEU A N 1
ATOM 682 C CA . LEU A 1 87 ? 37.475 36.155 -26.466 1.00 53.09 87 LEU A CA 1
ATOM 683 C C . LEU A 1 87 ? 38.995 36.240 -26.635 1.00 53.09 87 LEU A C 1
ATOM 685 O O . LEU A 1 87 ? 39.685 35.297 -26.189 1.00 53.09 87 LEU A O 1
#

Radius of gyration: 21.84 Å; chains: 1; bounding box: 47×46×48 Å

Organism: Ancylostoma caninum (NCBI:txid29170)

pLDDT: mean 83.07, std 15.5, range [49.19, 95.69]

Foldseek 3Di:
DDWDDDVPGDIWDDQAFQDWAWEWDQDPPPGIDIDIDTDHHCCVVPNPVPDDHHDDDPDHHYDDDPDPPPPCVVVVVVVVVVVVVVD